Protein AF-A0AAD0W8Q4-F1 (afdb_monomer_lite)

Organism: NCBI:txid1778675

Sequence (85 aa):
MDMKINSTRQHHTIHLAHVDEPELLRLVTDAIAQQLGLDACAANVKVRAYTTSYSEGSLGTGKTRVVVEITEDHAEQVSAGPPDD

pLDDT: mean 83.32, std 12.87, range [45.97, 94.75]

Foldseek 3Di:
DPWDWDWDDDVHIDTDTDDDPVRVQVVVQVVVCVVVVHDCPDPQKDKDKDKDWFFDDPVRDIDIDIDIDIDGDCPDPPPCDDDDD

Radius of gyration: 20.96 Å; chains: 1; bounding box: 38×34×73 Å

Structure (mmCIF, N/CA/C/O backbone):
data_AF-A0AAD0W8Q4-F1
#
_entry.id   AF-A0AAD0W8Q4-F1
#
loop_
_atom_site.group_PDB
_atom_site.id
_atom_site.type_symbol
_atom_site.label_atom_id
_atom_site.label_alt_id
_atom_site.label_comp_id
_atom_site.label_asym_id
_atom_site.label_entity_id
_atom_site.label_seq_id
_atom_site.pdbx_PDB_ins_code
_atom_site.Cartn_x
_atom_site.Cartn_y
_atom_site.Cartn_z
_atom_site.occupancy
_atom_site.B_iso_or_equiv
_atom_site.auth_seq_id
_atom_site.auth_comp_id
_atom_site.auth_asym_id
_atom_site.auth_atom_id
_atom_site.pdbx_PDB_model_num
ATOM 1 N N . MET A 1 1 ? -8.000 -10.218 -8.409 1.00 56.12 1 MET A N 1
ATOM 2 C CA . MET A 1 1 ? -6.675 -9.622 -8.657 1.00 56.12 1 MET A CA 1
ATOM 3 C C . MET A 1 1 ? -6.258 -10.047 -10.046 1.00 56.12 1 MET A C 1
ATOM 5 O O . MET A 1 1 ? -6.041 -11.233 -10.248 1.00 56.12 1 MET A O 1
ATOM 9 N N . ASP A 1 2 ? -6.220 -9.112 -10.993 1.00 62.03 2 ASP A N 1
ATOM 10 C CA . ASP A 1 2 ? -5.812 -9.366 -12.384 1.00 62.03 2 ASP A CA 1
ATOM 11 C C . ASP A 1 2 ? -4.498 -8.618 -12.661 1.00 62.03 2 ASP A C 1
ATOM 13 O O . ASP A 1 2 ? -4.392 -7.747 -13.521 1.00 62.03 2 ASP A O 1
ATOM 17 N N . MET A 1 3 ? -3.476 -8.912 -11.851 1.00 77.31 3 MET A N 1
ATOM 18 C CA . MET A 1 3 ? -2.132 -8.383 -12.068 1.00 77.31 3 MET A CA 1
ATOM 19 C C . MET A 1 3 ? -1.483 -9.168 -13.207 1.00 77.31 3 MET A C 1
ATOM 21 O O . MET A 1 3 ? -1.159 -10.349 -13.065 1.00 77.31 3 MET A O 1
ATOM 25 N N . LYS A 1 4 ? -1.292 -8.518 -14.356 1.00 82.25 4 LYS A N 1
ATOM 26 C CA . LYS A 1 4 ? -0.635 -9.142 -15.508 1.00 82.25 4 LYS A CA 1
ATOM 27 C C . LYS A 1 4 ? 0.878 -9.056 -15.365 1.00 82.25 4 LYS A C 1
ATOM 29 O O . LYS A 1 4 ? 1.459 -7.974 -15.446 1.00 82.25 4 LYS A O 1
ATOM 34 N N . ILE A 1 5 ? 1.506 -10.217 -15.205 1.00 89.88 5 ILE A N 1
ATOM 35 C CA . ILE A 1 5 ? 2.961 -10.361 -15.204 1.00 89.88 5 ILE A CA 1
ATOM 36 C C . ILE A 1 5 ? 3.396 -10.813 -16.598 1.00 89.88 5 ILE A C 1
ATOM 38 O O . ILE A 1 5 ? 3.078 -11.917 -17.038 1.00 89.88 5 ILE A O 1
ATOM 42 N N . ASN A 1 6 ? 4.139 -9.963 -17.297 1.00 91.44 6 ASN A N 1
ATOM 43 C CA . ASN A 1 6 ? 4.754 -10.284 -18.578 1.00 91.44 6 ASN A CA 1
ATOM 44 C C . ASN A 1 6 ? 6.186 -10.759 -18.341 1.00 91.44 6 ASN A C 1
ATOM 46 O O . ASN A 1 6 ? 6.951 -10.104 -17.638 1.00 91.44 6 ASN A O 1
ATOM 50 N N . SER A 1 7 ? 6.552 -11.899 -18.926 1.00 93.00 7 SER A N 1
ATOM 51 C CA . SER A 1 7 ? 7.900 -12.454 -18.799 1.00 93.00 7 SER A CA 1
ATOM 52 C C . SER A 1 7 ? 8.589 -12.489 -20.155 1.00 93.00 7 SER A C 1
ATOM 54 O O . SER A 1 7 ? 8.114 -13.150 -21.076 1.00 93.00 7 SER A O 1
ATOM 56 N N . THR A 1 8 ? 9.728 -11.812 -20.266 1.00 92.94 8 THR A N 1
ATOM 57 C CA . THR A 1 8 ? 10.540 -11.786 -21.487 1.00 92.94 8 THR A CA 1
ATOM 58 C C . THR A 1 8 ? 11.825 -12.562 -21.240 1.00 92.94 8 THR A C 1
ATOM 60 O O . THR A 1 8 ? 12.596 -12.223 -20.341 1.00 92.94 8 THR A O 1
ATOM 63 N N . ARG A 1 9 ? 12.070 -13.612 -22.032 1.00 91.75 9 ARG A N 1
ATOM 64 C CA . ARG A 1 9 ? 13.268 -14.455 -21.919 1.00 91.75 9 ARG A CA 1
ATOM 65 C C . ARG A 1 9 ? 14.296 -14.076 -22.983 1.00 91.75 9 ARG A C 1
ATOM 67 O O . ARG A 1 9 ? 14.010 -14.166 -24.173 1.00 91.75 9 ARG A O 1
ATOM 74 N N . GLN A 1 10 ? 15.484 -13.673 -22.541 1.00 88.38 10 GLN A N 1
ATOM 75 C CA . GLN A 1 10 ? 16.662 -13.411 -23.376 1.00 88.38 10 GLN A CA 1
ATOM 76 C C . GLN A 1 10 ? 17.868 -14.179 -22.796 1.00 88.38 10 GLN A C 1
ATOM 78 O O . GLN A 1 10 ? 17.718 -15.328 -22.383 1.00 88.38 10 GLN A O 1
ATOM 83 N N . HIS A 1 11 ? 19.048 -13.549 -22.703 1.00 92.81 11 HIS A N 1
ATOM 84 C CA . HIS A 1 11 ? 20.190 -14.059 -21.925 1.00 92.81 11 HIS A CA 1
ATOM 85 C C . HIS A 1 11 ? 19.904 -14.102 -20.406 1.00 92.81 11 HIS A C 1
ATOM 87 O O . HIS A 1 11 ? 20.582 -14.811 -19.669 1.00 92.81 11 HIS A O 1
ATOM 93 N N . HIS A 1 12 ? 18.882 -13.372 -19.948 1.00 88.12 12 HIS A N 1
ATOM 94 C CA . HIS A 1 12 ? 18.263 -13.462 -18.624 1.00 88.12 12 HIS A CA 1
ATOM 95 C C . HIS A 1 12 ? 16.731 -13.355 -18.763 1.00 88.12 12 HIS A C 1
ATOM 97 O O . HIS A 1 12 ? 16.228 -12.954 -19.818 1.00 88.12 12 HIS A O 1
ATOM 103 N N . THR A 1 13 ? 15.983 -13.719 -17.718 1.00 94.75 13 THR A N 1
ATOM 104 C CA . THR A 1 13 ? 14.516 -13.587 -17.688 1.00 94.75 13 THR A CA 1
ATOM 105 C C . THR A 1 13 ? 14.127 -12.293 -16.980 1.00 94.75 13 THR A C 1
ATOM 107 O O . THR A 1 13 ? 14.541 -12.067 -15.846 1.00 94.75 13 THR A O 1
ATOM 110 N N . ILE A 1 14 ? 13.328 -11.453 -17.639 1.00 94.19 14 ILE A N 1
ATOM 111 C CA . ILE A 1 14 ? 12.759 -10.230 -17.060 1.00 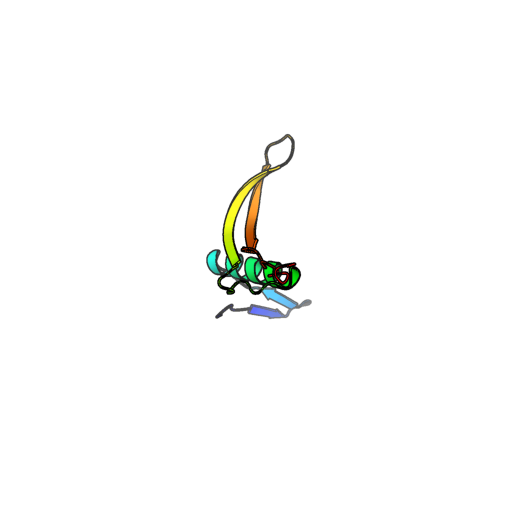94.19 14 ILE A CA 1
ATOM 112 C C . ILE A 1 14 ? 11.286 -10.488 -16.758 1.00 94.19 14 ILE A C 1
ATOM 114 O O . ILE A 1 14 ? 10.540 -10.845 -17.669 1.00 94.19 14 ILE A O 1
ATOM 118 N N . HIS A 1 15 ? 10.869 -10.277 -15.509 1.00 93.81 15 HIS A N 1
ATOM 119 C CA . HIS A 1 15 ? 9.466 -10.308 -15.092 1.00 93.81 15 HIS A CA 1
ATOM 120 C C . HIS A 1 15 ? 8.991 -8.873 -14.858 1.00 93.81 15 HIS A C 1
ATOM 122 O O . HIS A 1 15 ? 9.502 -8.183 -13.979 1.00 93.81 15 HIS A O 1
ATOM 128 N N . LEU A 1 16 ? 8.040 -8.414 -15.665 1.00 92.69 16 LEU A N 1
ATOM 129 C CA . LEU A 1 16 ? 7.490 -7.065 -15.624 1.00 92.69 16 LEU 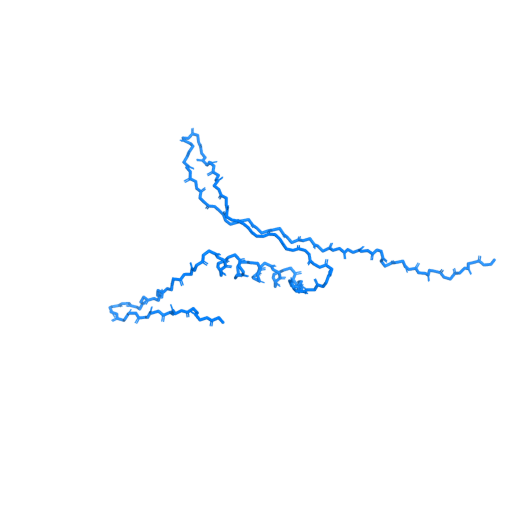A CA 1
ATOM 130 C C . LEU A 1 16 ? 6.021 -7.132 -15.214 1.00 92.69 16 LEU A C 1
ATOM 132 O O . LEU A 1 16 ? 5.241 -7.861 -15.825 1.00 92.69 16 LEU A O 1
ATOM 136 N N . ALA A 1 17 ? 5.630 -6.326 -14.237 1.00 91.88 17 ALA A N 1
ATOM 137 C CA . ALA A 1 17 ? 4.237 -6.160 -13.864 1.00 91.88 17 ALA A CA 1
ATOM 138 C C . ALA A 1 17 ? 3.922 -4.681 -13.659 1.00 91.88 17 ALA A C 1
ATOM 140 O O . ALA A 1 17 ? 4.737 -3.932 -13.124 1.00 91.88 17 ALA A O 1
ATOM 141 N N . HIS A 1 18 ? 2.747 -4.271 -14.122 1.00 89.25 18 HIS A N 1
ATOM 142 C CA . HIS A 1 18 ? 2.230 -2.925 -13.920 1.00 89.25 18 HIS A CA 1
ATOM 143 C C . HIS A 1 18 ? 1.165 -3.011 -12.834 1.00 89.25 18 HIS A C 1
ATOM 145 O O . HIS A 1 18 ? 0.290 -3.875 -12.902 1.00 89.25 18 HIS A O 1
ATOM 151 N N . VAL A 1 19 ? 1.275 -2.148 -11.830 1.00 89.06 19 VAL A N 1
ATOM 152 C CA . VAL A 1 19 ? 0.368 -2.114 -10.684 1.00 89.06 19 VAL A CA 1
ATOM 153 C C . VAL A 1 19 ? -0.155 -0.697 -10.554 1.00 89.06 19 VAL A C 1
ATOM 155 O O . VAL A 1 19 ? 0.632 0.242 -10.439 1.00 89.06 19 VAL A O 1
ATOM 158 N N . ASP A 1 20 ? -1.473 -0.552 -10.593 1.00 88.94 20 ASP A N 1
ATOM 159 C CA . ASP A 1 20 ? -2.130 0.719 -10.322 1.00 88.94 20 ASP A CA 1
ATOM 160 C C . ASP A 1 20 ? -2.000 1.082 -8.838 1.00 88.94 20 ASP A C 1
ATOM 162 O O . ASP A 1 20 ? -1.980 0.209 -7.970 1.00 88.94 20 ASP A O 1
ATOM 166 N N . GLU A 1 21 ? -1.959 2.381 -8.535 1.00 87.88 21 GLU A N 1
ATOM 167 C CA . GLU A 1 21 ? -1.835 2.886 -7.162 1.00 87.88 21 GLU A CA 1
ATOM 168 C C . GLU A 1 21 ? -2.784 2.214 -6.145 1.00 87.88 21 GLU A C 1
ATOM 170 O O . GLU A 1 21 ? -2.284 1.742 -5.123 1.00 87.88 21 GLU A O 1
ATOM 175 N N . PRO A 1 22 ? -4.108 2.088 -6.375 1.00 89.38 22 PRO A N 1
ATOM 176 C CA . PRO A 1 22 ? -4.993 1.453 -5.396 1.00 89.38 22 PRO A CA 1
ATOM 177 C C . PRO A 1 22 ? -4.630 -0.012 -5.109 1.00 89.38 22 PRO A C 1
ATOM 179 O O . PRO A 1 22 ? -4.722 -0.447 -3.962 1.00 89.38 22 PRO A O 1
ATOM 182 N N . GLU A 1 23 ? -4.180 -0.765 -6.116 1.00 89.50 23 GLU A N 1
ATOM 183 C CA . GLU A 1 23 ? -3.723 -2.147 -5.923 1.00 89.50 23 GLU A CA 1
ATOM 184 C C . GLU A 1 23 ? -2.372 -2.192 -5.210 1.00 89.50 23 GLU A C 1
ATOM 186 O O . GLU A 1 23 ? -2.170 -3.040 -4.343 1.00 89.50 23 GLU A O 1
ATOM 191 N N . LEU A 1 24 ? -1.466 -1.255 -5.502 1.00 90.25 24 LEU A N 1
ATOM 192 C CA . LEU A 1 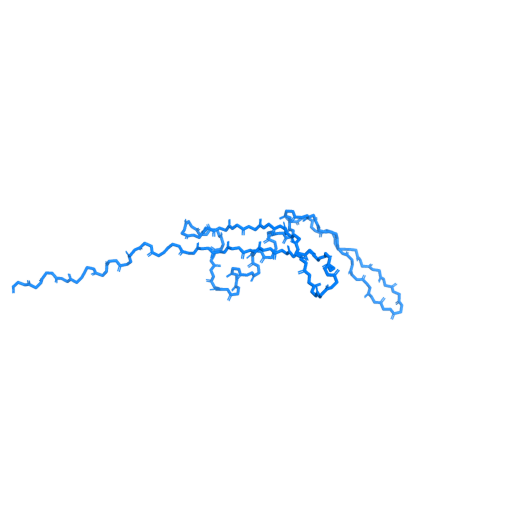24 ? -0.195 -1.136 -4.790 1.00 90.25 24 LEU A CA 1
ATOM 193 C C . LEU A 1 24 ? -0.429 -0.881 -3.297 1.00 90.25 24 LEU A C 1
ATOM 195 O O . LEU A 1 24 ? 0.140 -1.578 -2.460 1.00 90.25 24 LEU A O 1
ATOM 199 N N . LEU A 1 25 ? -1.294 0.076 -2.955 1.00 92.19 25 LEU A N 1
ATOM 200 C CA . LEU A 1 25 ? -1.638 0.389 -1.564 1.00 92.19 25 LEU A CA 1
ATOM 201 C C . LEU A 1 25 ? -2.238 -0.825 -0.848 1.00 92.19 25 LEU A C 1
ATOM 203 O O . LEU A 1 25 ? -1.911 -1.089 0.311 1.00 92.19 25 LEU A O 1
ATOM 207 N N . ARG A 1 26 ? -3.079 -1.592 -1.545 1.00 89.88 26 ARG A N 1
ATOM 208 C CA . ARG A 1 26 ? -3.706 -2.806 -1.018 1.00 89.88 26 ARG A CA 1
ATOM 209 C C . ARG A 1 26 ? -2.695 -3.932 -0.788 1.00 89.88 26 ARG A C 1
ATOM 211 O O . ARG A 1 26 ? -2.721 -4.541 0.275 1.00 89.88 26 ARG A O 1
ATOM 218 N N . LEU A 1 27 ? -1.777 -4.163 -1.729 1.00 90.94 27 LEU A N 1
ATOM 219 C CA . LEU A 1 27 ? -0.693 -5.148 -1.600 1.00 90.94 27 LEU A CA 1
ATOM 220 C C . LEU A 1 27 ? 0.247 -4.815 -0.436 1.00 90.94 27 LEU A C 1
ATOM 222 O O . LEU A 1 27 ? 0.604 -5.694 0.343 1.00 90.94 27 LEU A O 1
ATOM 226 N N . VAL A 1 28 ? 0.633 -3.545 -0.298 1.00 92.25 28 VAL A N 1
ATOM 227 C CA . VAL A 1 28 ? 1.506 -3.103 0.799 1.00 92.25 28 VAL A CA 1
ATOM 228 C C . VAL A 1 28 ? 0.784 -3.219 2.143 1.00 92.25 28 VAL A C 1
ATOM 230 O O . VAL A 1 28 ? 1.379 -3.680 3.112 1.00 92.25 28 VAL A O 1
ATOM 233 N N . THR A 1 29 ? -0.501 -2.861 2.199 1.00 92.94 29 THR A N 1
ATOM 234 C CA . THR A 1 29 ? -1.329 -3.040 3.402 1.00 92.94 29 THR A CA 1
ATOM 235 C C . THR A 1 29 ? -1.368 -4.496 3.846 1.00 92.94 29 THR A C 1
ATOM 237 O O . THR A 1 29 ? -1.113 -4.783 5.012 1.00 92.94 29 THR A O 1
ATOM 240 N N . ASP A 1 30 ? -1.680 -5.404 2.922 1.00 91.06 30 ASP A N 1
ATOM 241 C CA . ASP A 1 30 ? -1.798 -6.837 3.191 1.00 91.06 30 ASP A CA 1
ATOM 242 C C . ASP A 1 30 ? -0.471 -7.423 3.694 1.00 91.06 30 ASP A C 1
ATOM 244 O O . ASP A 1 30 ? -0.435 -8.095 4.724 1.00 91.06 30 ASP A O 1
ATOM 248 N N . ALA A 1 31 ? 0.644 -7.067 3.049 1.00 91.75 31 ALA A N 1
ATOM 249 C CA . ALA A 1 31 ? 1.975 -7.485 3.479 1.00 91.75 31 ALA A CA 1
ATOM 250 C C . ALA A 1 31 ? 2.322 -7.004 4.901 1.00 91.75 31 ALA A C 1
ATOM 252 O O . ALA A 1 31 ? 2.886 -7.764 5.690 1.00 91.75 31 ALA A O 1
ATOM 253 N N . ILE A 1 32 ? 1.974 -5.759 5.251 1.00 92.56 32 ILE A N 1
ATOM 254 C CA . ILE A 1 32 ? 2.228 -5.205 6.590 1.00 92.56 32 ILE A CA 1
ATOM 255 C C . ILE A 1 32 ? 1.320 -5.868 7.630 1.00 92.56 32 ILE A C 1
ATOM 257 O O . ILE A 1 32 ? 1.798 -6.240 8.699 1.00 92.56 32 ILE A O 1
ATOM 261 N N . ALA A 1 33 ? 0.036 -6.064 7.328 1.00 91.06 33 ALA A N 1
ATOM 262 C CA . ALA A 1 33 ? -0.898 -6.733 8.231 1.00 91.06 33 ALA A CA 1
ATOM 263 C C . ALA A 1 33 ? -0.455 -8.169 8.545 1.00 91.06 33 ALA A C 1
ATOM 265 O O . ALA A 1 33 ? -0.374 -8.542 9.714 1.00 91.06 33 ALA A O 1
ATOM 266 N N . GLN A 1 34 ? -0.047 -8.932 7.523 1.00 90.69 34 GLN A N 1
ATOM 267 C CA . GLN A 1 34 ? 0.514 -10.274 7.700 1.00 90.69 34 GLN A CA 1
ATOM 268 C C . GLN A 1 34 ? 1.778 -10.265 8.564 1.00 90.69 34 GLN A C 1
ATOM 270 O O . GLN A 1 34 ? 1.946 -11.137 9.415 1.00 90.69 34 GLN A O 1
ATOM 275 N N . GLN A 1 35 ? 2.654 -9.271 8.392 1.00 92.75 35 GLN A N 1
ATOM 276 C CA . GLN A 1 35 ? 3.860 -9.134 9.210 1.00 92.75 35 GLN A CA 1
ATOM 277 C C . GLN A 1 35 ? 3.549 -8.814 10.680 1.00 92.75 35 GLN A C 1
ATOM 279 O O . GLN A 1 35 ? 4.298 -9.226 11.565 1.00 92.75 35 GLN A O 1
ATOM 284 N N . LEU A 1 36 ? 2.442 -8.117 10.942 1.00 89.44 36 LEU A N 1
ATOM 285 C CA . LEU A 1 36 ? 1.934 -7.841 12.288 1.00 89.44 36 LEU A CA 1
ATOM 286 C C . LEU A 1 36 ? 1.102 -9.000 12.867 1.00 89.44 36 LEU A C 1
ATOM 288 O O . LEU A 1 36 ? 0.729 -8.944 14.035 1.00 89.44 36 LEU A O 1
ATOM 292 N N . GLY A 1 37 ? 0.807 -10.042 12.082 1.00 89.94 37 GLY A N 1
ATOM 293 C CA . GLY A 1 37 ? -0.108 -11.116 12.481 1.00 89.94 37 GLY A CA 1
ATOM 294 C C . GLY A 1 37 ? -1.564 -10.655 12.618 1.00 89.94 37 GLY A C 1
ATOM 295 O O . GLY A 1 37 ? -2.350 -11.313 13.294 1.00 89.94 37 GLY A O 1
ATOM 296 N N . LEU A 1 38 ? -1.909 -9.526 11.998 1.00 87.62 38 LEU A N 1
ATOM 297 C CA . LEU A 1 38 ? -3.237 -8.928 12.027 1.00 87.62 38 LEU A CA 1
ATOM 298 C C . LEU A 1 38 ? -4.025 -9.321 10.784 1.00 87.62 38 LEU A C 1
ATOM 300 O O . LEU A 1 38 ? -3.483 -9.411 9.681 1.00 87.62 38 LEU A O 1
ATOM 304 N N . ASP A 1 39 ? -5.335 -9.466 10.951 1.00 85.12 39 ASP A N 1
ATOM 305 C CA . ASP A 1 39 ? -6.246 -9.534 9.819 1.00 85.12 39 ASP A CA 1
ATOM 306 C C . ASP A 1 39 ? -6.664 -8.108 9.428 1.00 85.12 39 ASP A C 1
ATOM 308 O O . ASP A 1 39 ? -7.373 -7.423 10.164 1.00 85.12 39 ASP A O 1
ATOM 312 N N . ALA A 1 40 ? -6.203 -7.640 8.264 1.00 80.06 40 ALA A N 1
ATOM 313 C CA . ALA A 1 40 ? -6.493 -6.292 7.761 1.00 80.06 40 ALA A CA 1
ATOM 314 C C . ALA A 1 40 ? -7.992 -6.026 7.524 1.00 80.06 40 ALA A C 1
ATOM 316 O O . ALA A 1 40 ? -8.384 -4.874 7.337 1.00 80.06 40 ALA A O 1
ATOM 317 N N . CYS A 1 41 ? -8.814 -7.079 7.479 1.00 81.44 41 CYS A N 1
ATOM 318 C CA . CYS A 1 41 ? -10.259 -7.006 7.286 1.00 81.44 41 CYS A CA 1
ATOM 319 C C . CYS A 1 41 ? -11.040 -7.180 8.597 1.00 81.44 41 CYS A C 1
ATOM 321 O O . CYS A 1 41 ? -12.274 -7.134 8.573 1.00 81.44 41 CYS A O 1
ATOM 323 N N . ALA A 1 42 ? -10.364 -7.373 9.733 1.00 84.88 42 ALA A N 1
ATOM 324 C CA . ALA A 1 42 ? -11.029 -7.512 11.014 1.00 84.88 42 ALA A CA 1
ATOM 325 C C . ALA A 1 42 ? -11.739 -6.211 11.408 1.00 84.88 42 ALA A C 1
ATOM 327 O O . ALA A 1 42 ? -11.257 -5.105 11.171 1.00 84.88 42 ALA A O 1
ATOM 328 N N . ALA A 1 43 ? -12.904 -6.342 12.045 1.00 85.12 43 ALA A N 1
ATOM 329 C CA . ALA A 1 43 ? -13.747 -5.198 12.395 1.00 85.12 43 ALA A CA 1
ATOM 330 C C . ALA A 1 43 ? -13.079 -4.225 13.388 1.00 85.12 43 ALA A C 1
ATOM 332 O O . ALA A 1 43 ? -13.430 -3.046 13.430 1.00 85.12 43 ALA A O 1
ATOM 333 N N . ASN A 1 44 ? -12.121 -4.713 14.178 1.00 86.06 44 ASN A N 1
ATOM 334 C CA . ASN A 1 44 ? -11.322 -3.928 15.115 1.00 86.06 44 ASN A CA 1
ATOM 335 C C . ASN A 1 44 ? -10.077 -3.296 14.468 1.00 86.06 44 ASN A C 1
ATOM 337 O O . ASN A 1 44 ? -9.356 -2.566 15.141 1.00 86.06 44 ASN A O 1
ATOM 341 N N . VAL A 1 45 ? -9.818 -3.539 13.181 1.00 86.69 45 VAL A N 1
ATOM 342 C CA . VAL A 1 45 ? -8.641 -3.030 12.475 1.00 86.69 45 VAL A CA 1
ATOM 343 C C . VAL A 1 45 ? -9.047 -1.906 11.525 1.00 86.69 45 VAL A C 1
ATOM 345 O O . VAL A 1 45 ? -9.870 -2.065 10.625 1.00 86.69 45 VAL A O 1
ATOM 348 N N . LYS A 1 46 ? -8.450 -0.729 11.719 1.00 91.31 46 LYS A N 1
ATOM 349 C CA . LYS A 1 46 ? -8.584 0.424 10.822 1.00 91.31 46 LYS A CA 1
ATOM 350 C C . LYS A 1 46 ? -7.310 0.574 10.011 1.00 91.31 46 LYS A C 1
ATOM 352 O O . LYS A 1 46 ? -6.227 0.703 10.574 1.00 91.31 46 LYS A O 1
ATOM 357 N N . VAL A 1 47 ? -7.459 0.623 8.692 1.00 91.31 47 VAL A N 1
ATOM 358 C CA . VAL A 1 47 ? -6.348 0.806 7.755 1.00 91.31 47 VAL A CA 1
ATOM 359 C C . VAL A 1 47 ? -6.481 2.143 7.037 1.00 91.31 47 VAL A C 1
ATOM 361 O O . VAL A 1 47 ? -7.547 2.480 6.517 1.00 91.31 47 VAL A O 1
ATOM 364 N N . ARG A 1 48 ? -5.379 2.889 6.946 1.00 93.44 48 ARG A N 1
ATOM 365 C CA . ARG A 1 48 ? -5.235 4.043 6.051 1.00 93.44 48 ARG A CA 1
ATOM 366 C C . ARG A 1 48 ? -3.947 3.891 5.256 1.00 93.44 48 ARG A C 1
ATOM 368 O O . ARG A 1 48 ? -2.868 3.883 5.832 1.00 93.44 48 ARG A O 1
ATOM 375 N N . ALA A 1 49 ? -4.066 3.796 3.937 1.00 93.38 49 ALA A N 1
ATOM 376 C CA . ALA A 1 49 ? -2.928 3.717 3.032 1.00 93.38 49 ALA A CA 1
ATOM 377 C C . ALA A 1 49 ? -2.989 4.865 2.022 1.00 93.38 49 ALA A C 1
ATOM 379 O O . ALA A 1 49 ? -4.050 5.133 1.457 1.00 93.38 49 ALA A O 1
ATOM 380 N N . TYR A 1 50 ? -1.875 5.563 1.819 1.00 92.25 50 TYR A N 1
ATOM 381 C CA . TYR A 1 50 ? -1.777 6.664 0.861 1.00 92.25 50 TYR A CA 1
ATOM 382 C C . TYR A 1 50 ? -0.344 6.870 0.382 1.00 92.25 50 TYR A C 1
ATOM 384 O O . TYR A 1 50 ? 0.631 6.621 1.096 1.00 92.25 50 TYR A O 1
ATOM 392 N N . THR A 1 51 ? -0.220 7.376 -0.838 1.00 91.94 51 THR A N 1
ATOM 393 C CA . THR A 1 51 ? 1.052 7.825 -1.395 1.00 91.94 51 THR A CA 1
ATOM 394 C C . THR A 1 51 ? 1.312 9.263 -0.959 1.00 91.94 51 THR A C 1
ATOM 396 O O . THR A 1 51 ? 0.422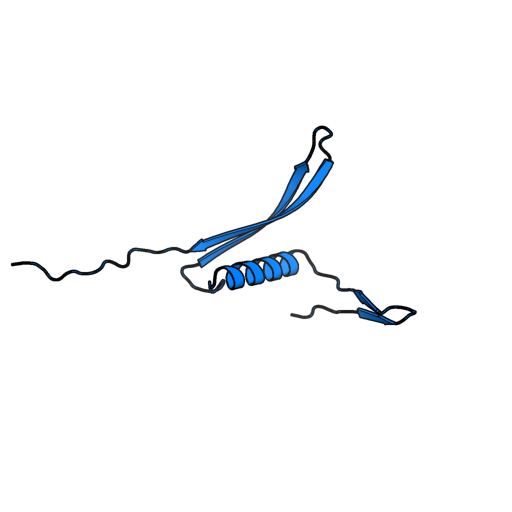 10.113 -0.996 1.00 91.94 51 THR A O 1
ATOM 399 N N . THR A 1 52 ? 2.535 9.567 -0.535 1.00 90.88 52 THR A N 1
ATOM 400 C CA . THR A 1 52 ? 2.937 10.933 -0.195 1.00 90.88 52 THR A CA 1
ATOM 401 C C . THR A 1 52 ? 4.351 11.226 -0.671 1.00 90.88 52 THR A C 1
ATOM 403 O O . THR A 1 52 ? 5.194 10.332 -0.784 1.00 90.88 52 THR A O 1
ATOM 406 N N . SER A 1 53 ? 4.617 12.499 -0.934 1.00 89.81 53 SER A N 1
ATOM 407 C CA . SER A 1 53 ? 5.940 12.980 -1.313 1.00 89.81 53 SER A CA 1
ATOM 408 C C . SER A 1 53 ? 6.665 13.507 -0.081 1.00 89.81 53 SER A C 1
ATOM 410 O O . SER A 1 53 ? 6.075 14.199 0.747 1.00 89.81 53 SER A O 1
ATOM 412 N N . TYR A 1 54 ? 7.953 13.209 0.041 1.00 84.50 54 TYR A N 1
ATOM 413 C CA . TYR A 1 54 ? 8.809 13.759 1.085 1.00 84.50 54 TYR A CA 1
ATOM 414 C C . TYR A 1 54 ? 10.128 14.242 0.488 1.00 84.50 54 TYR A C 1
ATOM 416 O O . TYR A 1 54 ? 10.591 13.731 -0.531 1.00 84.50 54 TYR A O 1
ATOM 424 N N . SER A 1 55 ? 10.728 15.243 1.121 1.00 84.31 55 SER A N 1
ATOM 425 C CA . SER A 1 55 ? 12.029 15.766 0.713 1.00 84.31 55 SER A CA 1
ATOM 426 C C . SER A 1 55 ? 13.118 15.100 1.541 1.00 84.31 55 SER A C 1
ATOM 428 O O . SER A 1 55 ? 13.034 15.080 2.769 1.00 84.31 55 SER A O 1
ATOM 430 N N . GLU A 1 56 ? 14.147 14.573 0.881 1.00 80.75 56 GLU A N 1
ATOM 431 C CA . GLU A 1 56 ? 15.297 13.961 1.551 1.00 80.75 56 GLU A CA 1
ATOM 432 C C . GLU A 1 56 ? 16.604 14.670 1.170 1.00 80.75 56 GLU A C 1
ATOM 434 O O . GLU A 1 56 ? 16.821 15.035 0.010 1.00 80.75 56 GLU A O 1
ATOM 439 N N . GLY A 1 57 ? 17.486 14.844 2.160 1.00 71.88 57 GLY A N 1
ATOM 440 C CA . GLY A 1 57 ? 18.802 15.467 2.005 1.00 71.88 57 GLY A CA 1
ATOM 441 C C . GLY A 1 57 ? 18.782 16.999 1.928 1.00 71.88 57 GLY A C 1
ATOM 442 O O . GLY A 1 57 ? 17.747 17.630 1.721 1.00 71.88 57 GLY A O 1
ATOM 443 N N . SER A 1 58 ? 19.961 17.613 2.068 1.00 67.19 58 SER A N 1
ATOM 444 C CA . SER A 1 58 ? 20.127 19.077 2.118 1.00 67.19 58 SER A CA 1
ATOM 445 C C . SER A 1 58 ? 19.741 19.808 0.826 1.00 67.19 58 SER A C 1
ATOM 447 O O . SER A 1 58 ? 19.539 21.016 0.848 1.00 67.19 58 SER A O 1
ATOM 449 N N . LEU A 1 59 ? 19.640 19.088 -0.297 1.00 78.38 59 LEU A N 1
ATOM 450 C CA . LEU A 1 59 ? 19.235 19.620 -1.604 1.00 78.38 59 LEU A CA 1
ATOM 451 C C . LEU A 1 59 ? 17.727 19.464 -1.877 1.00 78.38 59 LEU A C 1
ATOM 453 O O . LEU A 1 59 ? 17.260 19.897 -2.926 1.00 78.38 59 LEU A O 1
ATOM 457 N N . GLY A 1 60 ? 16.964 18.847 -0.964 1.00 73.06 60 GLY A N 1
ATOM 458 C CA . GLY A 1 60 ? 15.507 18.739 -1.073 1.00 73.06 60 GLY A CA 1
ATOM 459 C C . GLY A 1 60 ? 15.030 17.898 -2.257 1.00 73.06 60 GLY A C 1
ATOM 460 O O . GLY A 1 60 ? 14.075 18.276 -2.932 1.00 73.06 60 GLY A O 1
ATOM 461 N N . THR A 1 61 ? 15.685 16.766 -2.540 1.00 81.44 61 THR A N 1
ATOM 462 C CA . THR A 1 61 ? 15.233 15.884 -3.626 1.00 81.44 61 THR A CA 1
ATOM 463 C C . THR A 1 61 ? 13.881 15.282 -3.255 1.00 81.44 61 THR A C 1
ATOM 465 O O . THR A 1 61 ? 13.766 14.592 -2.240 1.00 81.44 61 THR A O 1
ATOM 468 N N . GLY A 1 62 ? 12.862 15.555 -4.073 1.00 79.69 62 GLY A N 1
ATOM 469 C CA . GLY A 1 62 ? 11.523 15.006 -3.895 1.00 79.69 62 GLY A CA 1
ATOM 470 C C . GLY A 1 62 ? 11.522 13.501 -4.134 1.00 79.69 62 GLY A C 1
ATOM 471 O O . GLY A 1 62 ? 11.870 13.032 -5.218 1.00 79.69 62 GLY A O 1
ATOM 472 N N . LYS A 1 63 ? 11.129 12.744 -3.116 1.00 86.19 63 LYS A N 1
ATOM 473 C CA . LYS A 1 63 ? 10.929 11.298 -3.170 1.00 86.19 63 LYS A CA 1
ATOM 474 C C . LYS A 1 63 ? 9.470 10.975 -2.904 1.00 86.19 63 LYS A C 1
ATOM 476 O O . LYS A 1 63 ? 8.782 11.700 -2.194 1.00 86.19 63 LYS A O 1
ATOM 481 N N . THR A 1 64 ? 9.011 9.864 -3.463 1.00 87.44 64 THR A N 1
ATOM 482 C CA . THR A 1 64 ? 7.667 9.337 -3.210 1.00 87.44 64 THR A CA 1
ATOM 483 C C . THR A 1 64 ? 7.779 8.169 -2.243 1.00 87.44 64 THR A C 1
ATOM 485 O O . THR A 1 64 ? 8.689 7.350 -2.372 1.00 87.44 64 THR A O 1
ATOM 488 N N . ARG A 1 65 ? 6.867 8.082 -1.277 1.00 90.06 65 ARG A N 1
ATOM 489 C CA . ARG A 1 65 ? 6.734 6.933 -0.380 1.00 90.06 65 ARG A CA 1
ATOM 490 C C . ARG A 1 65 ? 5.272 6.533 -0.237 1.00 90.06 65 ARG A C 1
ATOM 492 O O . ARG A 1 65 ? 4.383 7.381 -0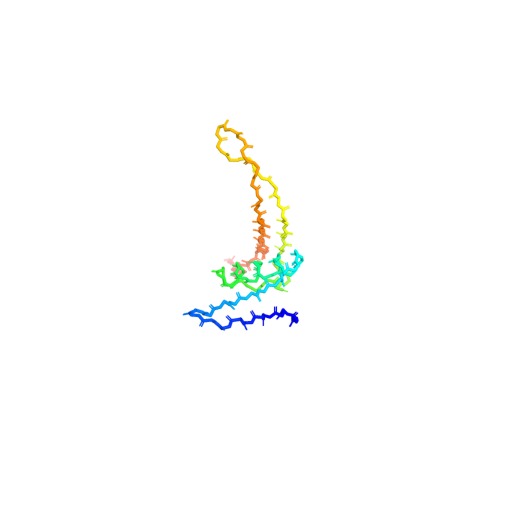.294 1.00 90.06 65 ARG A O 1
ATOM 499 N N . VAL A 1 66 ? 5.047 5.249 0.004 1.00 91.94 66 VAL A N 1
ATOM 500 C CA . VAL A 1 66 ? 3.753 4.733 0.453 1.00 91.94 66 VAL A CA 1
ATOM 501 C C . VAL A 1 66 ? 3.746 4.748 1.976 1.00 91.94 66 VAL A C 1
ATOM 503 O O . VAL A 1 66 ? 4.704 4.301 2.606 1.00 91.94 66 VAL A O 1
ATOM 506 N N . VAL A 1 67 ? 2.684 5.287 2.563 1.00 92.00 67 VAL A N 1
ATOM 507 C CA . VAL A 1 67 ? 2.437 5.270 4.005 1.00 92.00 67 VAL A CA 1
ATOM 508 C C . VAL A 1 67 ? 1.244 4.363 4.257 1.00 92.00 67 VAL A C 1
ATOM 510 O O . VAL A 1 67 ? 0.209 4.519 3.611 1.00 92.00 67 VAL A O 1
ATOM 513 N N . VAL A 1 68 ? 1.399 3.417 5.183 1.00 92.94 68 VAL A N 1
ATOM 514 C CA . VAL A 1 68 ? 0.320 2.551 5.663 1.00 92.94 68 VAL A CA 1
ATOM 515 C C . VAL A 1 68 ? 0.253 2.674 7.177 1.00 92.94 68 VAL A C 1
ATOM 517 O O . VAL A 1 68 ? 1.224 2.396 7.877 1.00 92.94 68 VAL A O 1
ATOM 520 N N . GLU A 1 69 ? -0.901 3.096 7.668 1.00 93.25 69 GLU A N 1
ATOM 521 C CA . GLU A 1 69 ? -1.235 3.189 9.081 1.00 93.25 69 GLU A CA 1
ATOM 522 C C . GLU A 1 69 ? -2.274 2.107 9.387 1.00 93.25 69 GLU A C 1
ATOM 524 O O . GLU A 1 69 ? -3.370 2.116 8.822 1.00 93.25 69 GLU A O 1
ATOM 529 N N . ILE A 1 70 ? -1.917 1.165 10.263 1.00 92.19 70 ILE A N 1
ATOM 530 C CA . ILE A 1 70 ? -2.814 0.123 10.771 1.00 92.19 70 ILE A CA 1
ATOM 531 C C . ILE A 1 70 ? -3.032 0.402 12.254 1.00 92.19 70 ILE A C 1
ATOM 533 O O . ILE A 1 70 ? -2.077 0.531 13.016 1.00 92.19 70 ILE A O 1
ATOM 537 N N . THR A 1 71 ? -4.287 0.543 12.660 1.00 90.81 71 THR A N 1
ATOM 538 C CA . THR A 1 71 ? -4.684 0.754 14.054 1.00 90.81 71 THR A CA 1
ATOM 539 C C . THR A 1 71 ? -5.577 -0.395 14.482 1.00 90.81 71 THR A C 1
ATOM 541 O O . THR A 1 71 ? -6.640 -0.586 13.895 1.00 90.81 71 THR A O 1
ATOM 544 N N . GLU A 1 72 ? -5.152 -1.137 15.499 1.00 88.31 72 GLU A N 1
ATOM 545 C CA . GLU A 1 72 ? -5.966 -2.157 16.151 1.00 88.31 72 GLU A CA 1
ATOM 546 C C . GLU A 1 72 ? -6.646 -1.554 17.384 1.00 88.31 72 GLU A C 1
ATOM 548 O O . GLU A 1 72 ? -5.994 -1.004 18.273 1.00 88.31 72 GLU A O 1
ATOM 553 N N . ASP A 1 73 ? -7.973 -1.615 17.413 1.00 86.19 73 ASP A N 1
ATOM 554 C CA . ASP A 1 73 ? -8.773 -1.213 18.559 1.00 86.19 73 ASP A CA 1
ATOM 555 C C . ASP A 1 73 ? -8.873 -2.392 19.533 1.00 86.19 73 ASP A C 1
ATOM 557 O O . ASP A 1 73 ? -9.486 -3.421 19.242 1.00 86.19 73 ASP A O 1
ATOM 561 N N . HIS A 1 74 ? -8.239 -2.244 20.692 1.00 77.38 74 HIS A N 1
ATOM 562 C CA . HIS A 1 74 ? -8.376 -3.165 21.813 1.00 77.38 74 HIS A CA 1
ATOM 563 C C . HIS A 1 74 ? -9.335 -2.564 22.840 1.00 77.38 74 HIS A C 1
ATOM 565 O O . HIS A 1 74 ? -8.928 -2.280 23.967 1.00 77.38 74 HIS A O 1
ATOM 571 N N . ALA A 1 75 ? -10.593 -2.313 22.466 1.00 63.62 75 ALA A N 1
ATOM 572 C CA . ALA A 1 75 ? -11.616 -2.025 23.465 1.00 63.62 75 ALA A CA 1
ATOM 573 C C . ALA A 1 75 ? -11.558 -3.112 24.555 1.00 63.62 75 ALA A C 1
ATOM 575 O O . ALA A 1 75 ? -11.601 -4.307 24.258 1.00 63.62 75 ALA A O 1
ATOM 576 N N . GLU A 1 76 ? -11.349 -2.653 25.791 1.00 47.62 76 GLU A N 1
ATOM 577 C CA . GLU A 1 76 ? -10.931 -3.407 26.972 1.00 47.62 76 GLU A CA 1
ATOM 578 C C . GLU A 1 76 ? -11.447 -4.851 27.010 1.00 47.62 76 GLU A C 1
ATOM 580 O O . GLU A 1 76 ? -12.648 -5.104 27.128 1.00 47.62 76 GLU A O 1
ATOM 585 N N . GLN A 1 77 ? -10.523 -5.817 27.046 1.00 48.41 77 GLN A N 1
ATOM 586 C CA . GLN A 1 77 ? -10.802 -7.065 27.750 1.00 48.41 77 GLN A CA 1
ATOM 587 C C . GLN A 1 77 ? -10.964 -6.707 29.230 1.00 48.41 77 GLN A C 1
ATOM 589 O O . GLN A 1 77 ? -10.019 -6.794 30.014 1.00 48.41 77 GLN A O 1
ATOM 594 N N . VAL A 1 78 ? -12.161 -6.253 29.606 1.00 49.62 78 VAL A N 1
ATOM 595 C CA . VAL A 1 78 ? -12.591 -6.170 30.997 1.00 49.62 78 VAL A CA 1
ATOM 596 C C . VAL A 1 78 ? -12.567 -7.603 31.506 1.00 49.62 78 VAL A C 1
ATOM 598 O O . VAL A 1 78 ? -13.509 -8.373 31.326 1.00 49.62 78 VAL A O 1
ATOM 601 N N . SER A 1 79 ? -11.438 -7.982 32.102 1.00 45.97 79 SER A N 1
ATOM 602 C CA . SER A 1 79 ? -11.376 -9.112 33.012 1.00 45.97 79 SER A CA 1
ATOM 603 C C . SER A 1 79 ? -12.355 -8.796 34.132 1.00 45.97 79 SER A C 1
ATOM 605 O O . SER A 1 79 ? -12.040 -8.049 35.056 1.00 45.97 79 SER A O 1
ATOM 607 N N . ALA A 1 80 ? -13.570 -9.324 34.015 1.00 49.72 80 ALA A N 1
ATOM 608 C CA . ALA A 1 80 ? -14.492 -9.441 35.124 1.00 49.72 80 ALA A CA 1
ATOM 609 C C . ALA A 1 80 ? -13.847 -10.387 36.147 1.00 49.72 80 ALA A C 1
ATOM 611 O O . ALA A 1 80 ? -14.048 -11.600 36.114 1.00 49.72 80 ALA A O 1
ATOM 612 N N . GLY A 1 81 ? -12.996 -9.835 37.014 1.00 52.31 81 GLY A N 1
ATOM 613 C CA . GLY A 1 81 ? -12.642 -10.485 38.267 1.00 52.31 81 GLY A CA 1
ATOM 614 C C . GLY A 1 81 ? -13.919 -10.624 39.101 1.00 52.31 81 GLY A C 1
ATOM 615 O O . GLY A 1 81 ? -14.738 -9.699 39.087 1.00 52.31 81 GLY A O 1
ATOM 616 N N . PRO A 1 82 ? -14.152 -11.774 39.757 1.00 66.19 82 PRO A N 1
ATOM 617 C CA . PRO A 1 82 ? -15.365 -11.973 40.537 1.00 66.19 82 PRO A CA 1
ATOM 618 C C . PRO A 1 82 ? -15.463 -10.914 41.650 1.00 66.19 82 PRO A C 1
ATOM 620 O O . PRO A 1 82 ? -14.426 -10.444 42.124 1.00 66.19 82 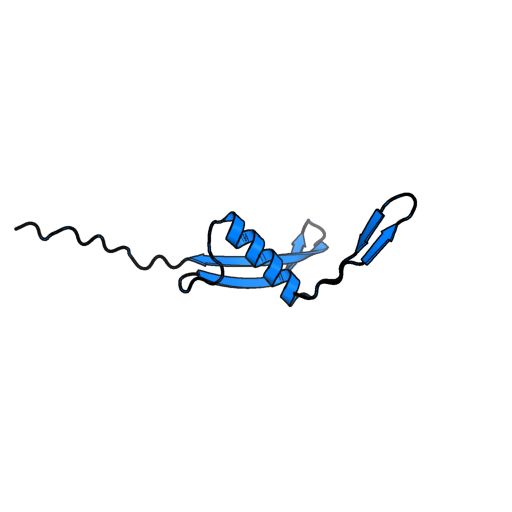PRO A O 1
ATOM 623 N N . PRO A 1 83 ? -16.683 -10.516 42.055 1.00 62.66 83 PRO A N 1
ATOM 624 C CA . PRO A 1 83 ? -16.860 -9.647 43.210 1.00 62.66 83 PRO A CA 1
ATOM 625 C C . PRO A 1 83 ? -16.298 -10.354 44.450 1.00 62.66 83 PRO A C 1
ATOM 627 O O . PRO A 1 83 ? -16.715 -11.469 44.763 1.00 62.66 83 PRO A O 1
ATOM 630 N N . ASP A 1 84 ? -15.326 -9.720 45.100 1.00 66.94 84 ASP A N 1
ATOM 631 C CA . ASP A 1 84 ? -14.854 -10.095 46.433 1.00 66.94 84 ASP A CA 1
ATOM 632 C C . ASP A 1 84 ? -15.895 -9.559 47.438 1.00 66.94 84 ASP A C 1
ATOM 634 O O . ASP A 1 84 ? -16.196 -8.361 47.422 1.00 66.94 84 ASP A O 1
ATOM 638 N N . ASP A 1 85 ? -16.515 -10.475 48.189 1.00 62.78 85 ASP A N 1
ATOM 639 C CA . ASP A 1 85 ? -17.523 -10.246 49.243 1.00 62.78 85 ASP A CA 1
ATOM 640 C C . ASP A 1 85 ? -16.858 -9.867 50.576 1.00 62.78 85 ASP A C 1
ATOM 642 O O . ASP A 1 85 ? -15.905 -10.576 50.980 1.00 62.78 85 ASP A O 1
#

Secondary structure (DSSP, 8-state):
----EEEEESSSEEEEE---HHHHHHHHHHHHHHHHT--TTSTTEEEEEEEEEEEETTTTEEEEEEEEEEEE--------PPPP-